Protein AF-A0A537SCT5-F1 (afdb_monomer_lite)

Secondary structure (DSSP, 8-state):
-TTB-----SSHHHHHTPPBPTTSSPPP-STT-PPPSSSSEEEEES---TT-B-TTT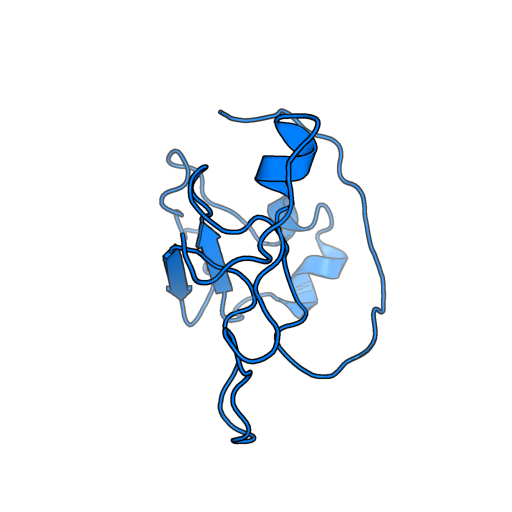T-B--HHHHHS-HHHHGGGTT--EEEEE--TTS------SSS---------------

Foldseek 3Di:
DVQFDPDDDPDVVCVLQTHGDPPSQDADPDPVDWGDQFQFDKDKDQFQDQPDFDPPPRDRDQLCNVVVHPVVSVVCHRGMDMDGHDDSPTNPDTHDRDDDDDPDDDDDDDDDDD

Sequence (114 aa):
MDEFEPVAYRSYAEFFERRFRQGVRPFPSEPASMGAFSEARYLAWERLDQTQEFPIKGHSLDAAHILGSASHARDFADGPVILARLSPMDYHHVHYPDNGRTLGHDRMGGRLWT

pLDDT: mean 86.59, std 9.97, range [58.97, 96.88]

Radius of gyration: 16.91 Å; chains: 1; bounding box: 33×33×43 Å

Structure (mmCIF, N/CA/C/O backbone):
data_AF-A0A537SCT5-F1
#
_entry.id   AF-A0A537SCT5-F1
#
loop_
_atom_site.group_PDB
_atom_site.id
_atom_site.type_symbol
_atom_site.label_atom_id
_atom_site.label_alt_id
_atom_site.label_comp_id
_atom_site.label_asym_id
_atom_site.label_entity_id
_atom_site.label_seq_id
_atom_site.pdbx_PDB_ins_code
_atom_site.Cartn_x
_atom_site.Cartn_y
_atom_site.Cartn_z
_atom_site.occupancy
_atom_site.B_iso_or_equiv
_atom_site.auth_seq_id
_atom_site.auth_comp_id
_atom_site.auth_asym_id
_atom_site.auth_atom_id
_atom_site.pdbx_PDB_model_num
ATOM 1 N N . MET A 1 1 ? 13.293 -12.740 -11.908 1.00 68.38 1 MET A N 1
ATOM 2 C CA . MET A 1 1 ? 13.394 -11.688 -12.951 1.00 68.38 1 MET A CA 1
ATOM 3 C C . MET A 1 1 ? 12.521 -12.009 -14.162 1.00 68.38 1 MET A C 1
ATOM 5 O O . MET A 1 1 ? 12.064 -11.076 -14.804 1.00 68.38 1 MET A O 1
ATOM 9 N N . ASP A 1 2 ? 12.220 -13.282 -14.445 1.00 87.25 2 ASP A N 1
ATOM 10 C CA . ASP A 1 2 ? 11.456 -13.682 -15.643 1.00 87.25 2 ASP A CA 1
ATOM 11 C C . ASP A 1 2 ? 9.949 -13.385 -15.588 1.00 87.25 2 ASP A C 1
ATOM 13 O O . ASP A 1 2 ? 9.230 -13.606 -16.555 1.00 87.25 2 ASP A O 1
ATOM 17 N N . GLU A 1 3 ? 9.461 -12.867 -14.466 1.00 94.06 3 GLU A N 1
ATOM 18 C CA . GLU A 1 3 ? 8.063 -12.480 -14.264 1.00 94.06 3 GLU A CA 1
ATOM 19 C C . GLU A 1 3 ? 7.731 -11.092 -14.835 1.00 94.06 3 GLU A C 1
ATOM 21 O O . GLU A 1 3 ? 6.559 -10.772 -15.031 1.00 94.06 3 GLU A O 1
ATOM 26 N N . PHE A 1 4 ? 8.743 -10.267 -15.117 1.00 95.31 4 PHE A N 1
ATOM 27 C CA . PHE A 1 4 ? 8.577 -8.898 -15.611 1.00 95.31 4 PHE A CA 1
ATOM 28 C C . PHE A 1 4 ? 8.667 -8.820 -17.138 1.00 95.31 4 PHE A C 1
ATOM 30 O O . PHE A 1 4 ? 9.240 -9.697 -17.798 1.00 95.31 4 PHE A O 1
ATOM 37 N N . GLU A 1 5 ? 8.074 -7.776 -17.712 1.00 95.50 5 GLU A N 1
ATOM 38 C CA . GLU A 1 5 ? 8.197 -7.476 -19.138 1.00 95.50 5 GLU A CA 1
ATOM 39 C C . GLU A 1 5 ? 9.687 -7.351 -19.527 1.00 95.50 5 GLU A C 1
ATOM 41 O O . GLU A 1 5 ? 10.455 -6.698 -18.816 1.00 95.50 5 GLU A O 1
ATOM 46 N N . PRO A 1 6 ? 10.137 -7.991 -20.625 1.00 94.00 6 PRO A N 1
ATOM 47 C CA . PRO A 1 6 ? 11.547 -8.012 -21.010 1.00 94.00 6 PRO A CA 1
ATOM 48 C C . PRO A 1 6 ? 11.940 -6.721 -21.747 1.00 94.00 6 PRO A C 1
ATOM 50 O O . PRO A 1 6 ? 12.257 -6.739 -22.936 1.00 94.00 6 PRO A O 1
ATOM 53 N N . VAL A 1 7 ? 11.889 -5.589 -21.045 1.00 93.94 7 VAL A N 1
ATOM 54 C CA . VAL A 1 7 ? 12.226 -4.260 -21.577 1.00 93.94 7 VAL A CA 1
ATOM 55 C C . VAL A 1 7 ? 13.581 -3.780 -21.055 1.00 93.94 7 VAL A C 1
ATOM 57 O O . VAL A 1 7 ? 14.014 -4.148 -19.963 1.00 93.94 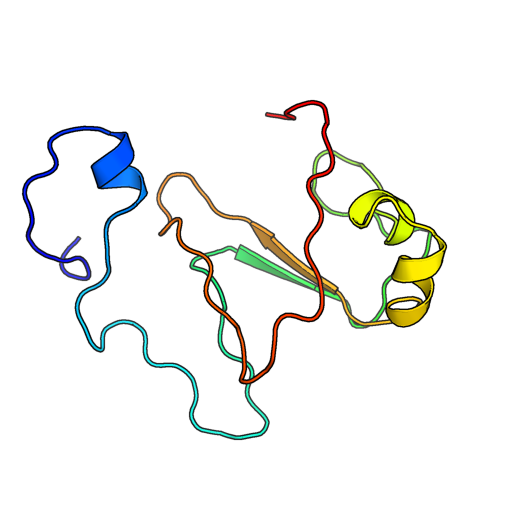7 VAL A O 1
ATOM 60 N N . ALA A 1 8 ? 14.265 -2.950 -21.844 1.00 95.00 8 ALA A N 1
ATOM 61 C CA . ALA A 1 8 ? 15.481 -2.271 -21.408 1.00 95.00 8 ALA A CA 1
ATOM 62 C C . ALA A 1 8 ? 15.121 -0.954 -20.710 1.00 95.00 8 ALA A C 1
ATOM 64 O O . ALA A 1 8 ? 14.544 -0.067 -21.337 1.00 95.00 8 ALA A O 1
ATOM 65 N N . TYR A 1 9 ? 15.501 -0.820 -19.440 1.00 95.75 9 TYR A N 1
ATOM 66 C CA . TYR A 1 9 ? 15.239 0.380 -18.647 1.00 95.75 9 TYR A CA 1
ATOM 67 C C . TYR A 1 9 ? 16.244 1.489 -18.964 1.00 95.75 9 TYR A C 1
ATOM 69 O O . TYR A 1 9 ? 17.454 1.260 -18.999 1.00 95.75 9 TYR A O 1
ATOM 77 N N . ARG A 1 10 ? 15.750 2.713 -19.146 1.00 96.88 10 ARG A N 1
ATOM 78 C CA . ARG A 1 10 ? 16.558 3.913 -19.424 1.00 96.88 10 ARG A CA 1
ATOM 79 C C . ARG A 1 10 ? 16.950 4.661 -18.156 1.00 96.88 10 ARG A C 1
ATOM 81 O O . ARG A 1 10 ? 17.807 5.539 -18.197 1.00 96.88 10 ARG A O 1
ATOM 88 N N . SER A 1 11 ? 16.306 4.350 -17.034 1.00 96.88 11 SER A N 1
ATOM 89 C CA . SER A 1 11 ? 16.576 4.966 -15.738 1.00 96.88 11 SER A CA 1
ATOM 90 C C . SER A 1 11 ? 16.222 4.029 -14.587 1.00 96.88 11 SER A C 1
ATOM 92 O O . SER A 1 11 ? 15.479 3.062 -14.755 1.00 96.88 11 SER A O 1
ATOM 94 N N . TYR A 1 12 ? 16.716 4.350 -13.389 1.00 93.94 12 TYR A N 1
ATOM 95 C CA . TYR A 1 12 ? 16.309 3.649 -12.172 1.00 93.94 12 TYR A CA 1
ATOM 96 C C . TYR A 1 12 ? 14.809 3.807 -11.888 1.00 93.94 12 TYR A C 1
ATOM 98 O O . TYR A 1 12 ? 14.183 2.854 -11.443 1.00 93.94 12 TYR A O 1
ATOM 106 N N . ALA A 1 13 ? 14.223 4.976 -12.176 1.00 94.31 13 ALA A N 1
ATOM 107 C CA . ALA A 1 13 ? 12.790 5.204 -11.991 1.00 94.31 13 ALA A CA 1
ATOM 108 C C . ALA A 1 13 ? 11.959 4.236 -12.846 1.00 94.31 13 ALA A C 1
ATOM 110 O O . ALA A 1 13 ? 11.062 3.589 -12.321 1.00 94.31 13 ALA A O 1
ATOM 111 N N . GLU A 1 14 ? 12.341 4.050 -14.113 1.00 94.62 14 GLU A N 1
ATOM 112 C CA . GLU A 1 14 ? 11.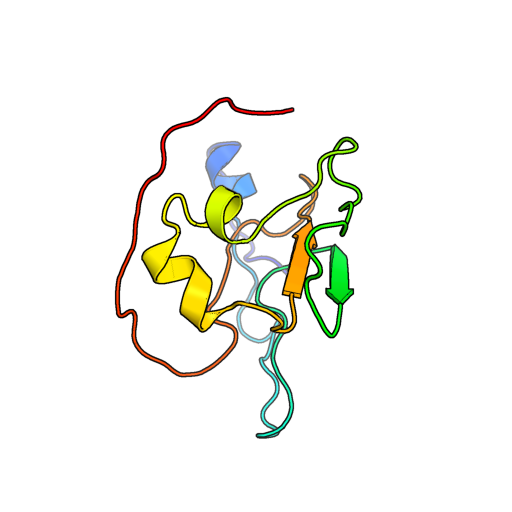686 3.103 -15.026 1.00 94.62 14 GLU A CA 1
ATOM 113 C C . GLU A 1 14 ? 11.815 1.647 -14.538 1.00 94.62 14 GLU A C 1
ATOM 115 O O . GLU A 1 14 ? 10.871 0.867 -14.617 1.00 94.62 14 GLU A O 1
ATOM 120 N N . PHE A 1 15 ? 12.972 1.277 -13.978 1.00 93.81 15 PHE A N 1
ATOM 121 C CA . PHE A 1 15 ? 13.160 -0.032 -13.340 1.00 93.81 15 PHE A CA 1
ATOM 122 C C . PHE A 1 15 ? 12.315 -0.196 -12.062 1.00 93.81 15 PHE A C 1
ATOM 124 O O . PHE A 1 15 ? 11.825 -1.290 -11.760 1.00 93.81 15 PHE A O 1
ATOM 131 N N . PHE A 1 16 ? 12.149 0.881 -11.295 1.00 94.31 16 PHE A N 1
ATOM 132 C CA . PHE A 1 16 ? 11.373 0.893 -10.059 1.00 94.31 16 PHE A CA 1
ATOM 133 C C . PHE A 1 16 ? 9.873 0.698 -10.333 1.00 94.31 16 PHE A C 1
ATOM 135 O O . PHE A 1 16 ? 9.212 -0.036 -9.600 1.00 94.31 16 PHE A O 1
ATOM 142 N N . GLU A 1 17 ? 9.368 1.255 -11.438 1.00 93.81 17 GLU A N 1
ATOM 143 C CA . GLU A 1 17 ? 7.986 1.105 -11.932 1.00 93.81 17 GLU A CA 1
ATOM 144 C C . GLU A 1 17 ? 7.809 -0.019 -12.981 1.00 93.81 17 GLU A C 1
ATOM 146 O O . GLU A 1 17 ? 6.848 -0.044 -13.755 1.00 93.81 17 GLU A O 1
ATOM 151 N N . ARG A 1 18 ? 8.747 -0.975 -13.036 1.00 95.38 18 ARG A N 1
ATOM 152 C CA . ARG A 1 18 ? 8.696 -2.110 -13.975 1.00 95.38 18 ARG A CA 1
ATOM 153 C C . ARG A 1 18 ? 7.371 -2.868 -13.896 1.00 95.38 18 ARG A C 1
ATOM 155 O O . ARG A 1 18 ? 6.840 -3.067 -12.810 1.00 95.38 18 ARG A O 1
ATOM 162 N N . ARG A 1 19 ? 6.886 -3.395 -15.023 1.00 95.81 19 ARG A N 1
ATOM 163 C CA . ARG A 1 19 ? 5.605 -4.119 -15.114 1.00 95.81 19 ARG A CA 1
ATOM 164 C C . ARG A 1 19 ? 5.778 -5.631 -15.123 1.00 95.81 19 ARG A C 1
ATOM 166 O O . ARG A 1 19 ? 6.717 -6.160 -15.718 1.00 95.81 19 ARG A O 1
ATOM 173 N N . PHE A 1 20 ? 4.853 -6.334 -14.472 1.00 96.25 20 PHE A N 1
ATOM 174 C CA . PHE A 1 20 ? 4.711 -7.781 -14.630 1.00 96.25 20 PHE A CA 1
ATOM 175 C C . PHE A 1 20 ? 4.242 -8.129 -16.043 1.00 96.25 20 PHE A C 1
ATOM 177 O O . PHE A 1 20 ? 3.484 -7.376 -16.652 1.00 96.25 20 PHE A O 1
ATOM 184 N N . ARG A 1 21 ? 4.629 -9.307 -16.538 1.00 96.19 21 ARG A N 1
ATOM 185 C CA . ARG A 1 21 ? 4.011 -9.878 -17.739 1.00 96.19 21 ARG A CA 1
ATOM 186 C C . ARG A 1 21 ? 2.535 -10.164 -17.472 1.00 96.19 21 ARG A C 1
ATOM 188 O O . ARG A 1 21 ? 2.136 -10.496 -16.352 1.00 96.19 21 ARG A O 1
ATOM 195 N N . GLN A 1 22 ? 1.727 -10.094 -18.524 1.00 93.81 22 GLN A N 1
ATOM 196 C CA . GLN A 1 22 ? 0.309 -10.428 -18.445 1.00 93.81 22 GLN A CA 1
ATOM 197 C C . GLN A 1 22 ? 0.104 -11.844 -17.878 1.00 93.81 22 GLN A C 1
ATOM 199 O O . GLN A 1 22 ? 0.793 -12.786 -18.263 1.00 93.81 22 GLN A O 1
ATOM 204 N N . GLY A 1 23 ? -0.854 -11.985 -16.959 1.00 93.69 23 GLY A N 1
ATOM 205 C CA . GLY A 1 23 ? -1.240 -13.273 -16.373 1.00 93.69 23 GLY A CA 1
ATOM 206 C C . GLY A 1 23 ? -0.359 -13.774 -15.222 1.00 93.69 23 GLY A C 1
ATOM 207 O O . GLY A 1 23 ? -0.718 -14.761 -14.595 1.00 93.69 23 GLY A O 1
ATOM 208 N N . VAL A 1 24 ? 0.746 -13.095 -14.891 1.00 95.06 24 VAL A N 1
ATOM 209 C CA . VAL A 1 24 ? 1.652 -13.503 -13.794 1.00 95.06 24 VAL A CA 1
ATOM 210 C C . VAL A 1 24 ? 1.063 -13.245 -12.400 1.00 95.06 24 VAL A C 1
ATOM 212 O O . VAL A 1 24 ? 1.425 -13.912 -11.430 1.00 95.06 24 VAL A O 1
ATOM 215 N N . ARG A 1 25 ? 0.147 -12.278 -12.294 1.00 93.62 25 ARG A N 1
ATOM 216 C CA . ARG A 1 25 ? -0.568 -11.923 -11.061 1.00 93.62 25 ARG A CA 1
ATOM 217 C C . ARG A 1 25 ? -2.080 -11.878 -11.316 1.00 93.62 25 ARG A C 1
ATOM 219 O O . ARG A 1 25 ? -2.628 -10.793 -11.503 1.00 93.62 25 ARG A O 1
ATOM 226 N N . PRO A 1 26 ? -2.758 -13.033 -11.416 1.00 92.00 26 PRO A N 1
ATOM 227 C CA . PRO A 1 26 ? -4.211 -13.063 -11.525 1.00 92.00 26 PRO A CA 1
ATOM 228 C C . PRO A 1 26 ? -4.854 -12.664 -10.191 1.00 92.00 26 PRO A C 1
ATOM 230 O O . PRO A 1 26 ? -4.396 -13.080 -9.127 1.00 92.00 26 PRO A O 1
ATOM 233 N N . PHE A 1 27 ? -5.930 -11.882 -10.250 1.00 90.88 27 PHE A N 1
ATOM 234 C CA . PHE A 1 27 ? -6.768 -11.619 -9.081 1.00 90.88 27 PHE A CA 1
ATOM 235 C C . PHE A 1 27 ? -7.666 -12.829 -8.782 1.00 90.88 27 PHE A C 1
ATOM 237 O O . PHE A 1 27 ? -8.010 -13.576 -9.707 1.00 90.88 27 PHE A O 1
ATOM 244 N N . PRO A 1 28 ? -8.044 -13.047 -7.508 1.00 92.62 28 PRO A N 1
ATOM 245 C CA . PRO A 1 28 ? -8.993 -14.094 -7.159 1.00 92.62 28 PRO A CA 1
ATOM 246 C C . PRO A 1 28 ? -10.335 -13.859 -7.863 1.00 92.62 28 PRO A C 1
ATOM 248 O O . PRO A 1 28 ? -10.768 -12.726 -8.049 1.00 92.62 28 PRO A O 1
ATOM 251 N N . SER A 1 29 ? -10.987 -14.953 -8.260 1.00 90.94 29 SER A N 1
ATOM 252 C CA . SER A 1 29 ? -12.321 -14.922 -8.881 1.00 90.94 29 SER A CA 1
ATOM 253 C C . SER A 1 29 ? -13.450 -15.223 -7.893 1.00 90.94 29 SER A C 1
ATOM 255 O O . SER A 1 29 ? -14.620 -15.024 -8.213 1.00 90.94 29 SER A O 1
ATOM 257 N N . GLU A 1 30 ? -13.112 -15.707 -6.695 1.00 93.75 30 GLU A N 1
ATOM 258 C CA . GLU A 1 30 ? -14.095 -16.026 -5.666 1.00 93.75 30 GLU A CA 1
ATOM 259 C C . GLU A 1 30 ? -14.641 -14.748 -5.012 1.00 93.75 30 GLU A C 1
ATOM 261 O O . GLU A 1 30 ? -13.847 -13.956 -4.505 1.00 93.75 30 GLU A O 1
ATOM 266 N N . PRO A 1 31 ? -15.973 -14.563 -4.926 1.00 88.12 31 PRO A N 1
ATOM 267 C CA . PRO A 1 31 ? -16.567 -13.332 -4.394 1.00 88.12 31 PRO A CA 1
ATOM 268 C C . PRO A 1 31 ? -16.192 -12.989 -2.945 1.00 88.12 31 PRO A C 1
ATOM 270 O O . PRO A 1 31 ? -16.278 -11.833 -2.554 1.00 88.12 31 PRO A O 1
ATOM 273 N N . ALA A 1 32 ? -15.810 -13.982 -2.137 1.00 90.25 32 ALA A N 1
ATOM 274 C CA . ALA A 1 32 ? -15.417 -13.792 -0.738 1.00 90.25 32 ALA A CA 1
ATOM 275 C C . ALA A 1 32 ? -13.893 -13.657 -0.543 1.00 90.25 32 ALA A C 1
ATOM 277 O O . ALA A 1 32 ? -13.420 -13.628 0.591 1.00 90.25 32 ALA A O 1
ATOM 278 N N . SER A 1 33 ? -13.121 -13.601 -1.632 1.00 91.56 33 SER A N 1
ATOM 279 C CA . SER A 1 33 ? -11.664 -13.490 -1.602 1.00 91.56 33 SER A CA 1
ATOM 280 C C . SER A 1 33 ? -11.219 -12.106 -2.063 1.00 91.56 33 SER A C 1
ATOM 282 O O . SER A 1 33 ? -11.467 -11.712 -3.197 1.00 91.56 33 SER A O 1
ATOM 284 N N . MET A 1 34 ? -10.492 -11.390 -1.207 1.00 89.69 34 MET A N 1
ATOM 285 C CA . MET A 1 34 ? -9.881 -10.112 -1.568 1.00 89.69 34 MET A CA 1
ATOM 286 C C . MET A 1 34 ? -8.473 -10.332 -2.127 1.00 89.69 34 MET A C 1
ATOM 288 O O . MET A 1 34 ? -7.643 -10.999 -1.506 1.00 89.69 34 MET A O 1
ATOM 292 N N . GLY A 1 35 ? -8.192 -9.762 -3.300 1.00 92.06 35 GLY A N 1
ATOM 293 C CA . GLY A 1 35 ? -6.865 -9.827 -3.908 1.00 92.06 35 GLY A CA 1
ATOM 294 C C . GLY A 1 35 ? -5.837 -8.977 -3.161 1.00 92.06 35 GLY A C 1
ATOM 295 O O . GLY A 1 35 ? -6.151 -7.908 -2.635 1.00 92.06 35 GLY A O 1
ATOM 296 N N . ALA A 1 36 ? -4.581 -9.426 -3.151 1.00 93.94 36 ALA A N 1
ATOM 297 C CA . ALA A 1 36 ? -3.472 -8.590 -2.706 1.00 93.94 36 ALA A CA 1
ATOM 298 C C . ALA A 1 36 ? -3.312 -7.396 -3.663 1.00 93.94 36 ALA A C 1
ATOM 300 O O . ALA A 1 36 ? -3.116 -7.566 -4.865 1.00 93.94 36 ALA A O 1
ATOM 301 N N . PHE A 1 37 ? -3.396 -6.179 -3.128 1.00 95.00 37 PHE A N 1
ATOM 302 C CA . PHE A 1 37 ? -3.331 -4.945 -3.917 1.00 95.00 37 PHE A CA 1
ATOM 303 C C . PHE A 1 37 ? -1.903 -4.485 -4.256 1.00 95.00 37 PHE A C 1
ATOM 305 O O . PHE A 1 37 ? -1.726 -3.533 -5.014 1.00 95.00 37 PHE A O 1
ATOM 312 N N . SER A 1 38 ? -0.875 -5.126 -3.701 1.00 96.19 38 SER A N 1
ATOM 313 C CA . SER A 1 38 ? 0.533 -4.822 -3.964 1.00 96.19 38 SER A CA 1
ATOM 314 C C . SER A 1 38 ? 1.433 -6.019 -3.647 1.00 96.19 38 SER A C 1
ATOM 316 O O . SER A 1 38 ? 1.090 -6.898 -2.857 1.00 96.19 38 SER A O 1
ATOM 318 N N . GLU A 1 39 ? 2.627 -6.055 -4.238 1.00 95.69 39 GLU A N 1
ATOM 319 C CA . GLU A 1 39 ? 3.660 -6.986 -3.776 1.00 95.69 39 GLU A CA 1
ATOM 320 C C . GLU A 1 39 ? 4.246 -6.419 -2.485 1.00 95.69 39 GLU A C 1
ATOM 322 O O . GLU A 1 39 ? 4.998 -5.449 -2.511 1.00 95.69 39 GLU A O 1
ATOM 327 N N . ALA A 1 40 ? 3.855 -6.977 -1.344 1.00 95.81 40 ALA A N 1
ATOM 328 C CA . ALA A 1 40 ? 4.220 -6.428 -0.047 1.00 95.81 40 ALA A CA 1
ATOM 329 C C . ALA A 1 40 ? 4.329 -7.514 1.024 1.00 95.81 40 ALA A C 1
ATOM 331 O O . ALA A 1 40 ? 4.028 -8.693 0.821 1.00 95.81 40 ALA A O 1
ATOM 332 N N . ARG A 1 41 ? 4.764 -7.107 2.216 1.00 94.38 41 ARG A N 1
ATOM 333 C CA . ARG A 1 41 ? 4.487 -7.848 3.449 1.00 94.38 41 ARG A CA 1
ATOM 334 C C . ARG A 1 41 ? 3.256 -7.243 4.108 1.00 94.38 41 ARG A C 1
ATOM 336 O O . ARG A 1 41 ? 3.234 -6.042 4.370 1.00 94.38 41 ARG A O 1
ATOM 343 N N . TYR A 1 42 ? 2.260 -8.087 4.347 1.00 93.19 42 TYR A N 1
ATOM 344 C CA . TYR A 1 42 ? 0.977 -7.696 4.908 1.00 93.19 42 TYR A CA 1
ATOM 345 C C . TYR A 1 42 ? 0.931 -7.962 6.406 1.00 93.19 42 TYR A C 1
ATOM 347 O O . TYR A 1 42 ? 1.337 -9.025 6.874 1.00 93.19 42 TYR A O 1
ATOM 355 N N . LEU A 1 43 ? 0.406 -6.989 7.135 1.00 90.00 43 LEU A N 1
ATOM 356 C CA . LEU A 1 43 ? -0.017 -7.122 8.519 1.00 90.00 43 LEU A CA 1
ATOM 357 C C . LEU A 1 43 ? -1.488 -6.725 8.577 1.00 90.00 43 LEU A C 1
ATOM 359 O O . LEU A 1 43 ? -1.883 -5.762 7.920 1.00 90.00 43 LEU A O 1
ATOM 363 N N . ALA A 1 44 ? -2.290 -7.477 9.319 1.00 89.94 44 ALA A N 1
ATOM 364 C CA . ALA A 1 44 ? -3.726 -7.264 9.386 1.00 89.94 44 ALA A CA 1
ATOM 365 C C . ALA A 1 44 ? -4.219 -7.381 10.824 1.00 89.94 44 ALA A C 1
ATOM 367 O O . ALA A 1 44 ? -3.738 -8.220 11.586 1.00 89.94 44 ALA A O 1
ATOM 368 N N . TRP A 1 45 ? -5.195 -6.546 11.157 1.00 87.75 45 TRP A N 1
ATOM 369 C CA . TRP A 1 45 ? -5.883 -6.541 12.439 1.00 87.75 45 TRP A CA 1
ATOM 370 C C . TRP A 1 45 ? -7.381 -6.448 12.179 1.00 87.75 45 TRP A C 1
ATOM 372 O O . TRP A 1 45 ? -7.819 -5.698 11.306 1.00 87.75 45 TRP A O 1
ATOM 382 N N . GLU A 1 46 ? -8.168 -7.201 12.944 1.00 89.19 46 GLU A N 1
ATOM 383 C CA . GLU A 1 46 ? -9.632 -7.209 12.813 1.00 89.19 46 GLU A CA 1
ATOM 384 C C . GLU A 1 46 ? -10.266 -5.893 13.261 1.00 89.19 46 GLU A C 1
ATOM 386 O O . GLU A 1 46 ? -11.351 -5.541 12.804 1.00 89.19 46 GLU A O 1
ATOM 391 N N . ARG A 1 47 ? -9.579 -5.163 14.143 1.00 85.69 47 ARG A N 1
ATOM 392 C CA . ARG A 1 47 ? -10.031 -3.888 14.678 1.00 85.69 47 ARG A CA 1
ATOM 393 C C . ARG A 1 47 ? -8.849 -2.976 14.969 1.00 85.69 47 ARG A C 1
ATOM 395 O O . ARG A 1 47 ? -7.877 -3.407 15.585 1.00 85.69 47 ARG A O 1
ATOM 402 N N . LEU A 1 48 ? -8.975 -1.713 14.579 1.00 76.31 48 LEU A N 1
ATOM 403 C CA . LEU A 1 48 ? -8.093 -0.638 15.012 1.00 76.31 48 LEU A CA 1
ATOM 404 C C . LEU A 1 48 ? -8.555 -0.094 16.373 1.00 76.31 48 LEU A C 1
ATOM 406 O O . LEU A 1 48 ? -9.600 0.549 16.447 1.00 76.31 48 LEU A O 1
ATOM 410 N N . ASP A 1 49 ? -7.786 -0.328 17.438 1.00 70.62 49 ASP A N 1
ATOM 411 C CA . ASP A 1 49 ? -7.979 0.370 18.715 1.00 70.62 49 ASP A CA 1
ATOM 412 C C . ASP A 1 49 ? -7.066 1.609 18.825 1.00 70.62 49 ASP A C 1
ATOM 414 O O . ASP A 1 49 ? -6.068 1.738 18.115 1.00 70.62 49 ASP A O 1
ATOM 418 N N . GLN A 1 50 ? -7.402 2.551 19.714 1.00 65.62 50 GLN A N 1
ATOM 419 C CA . GLN A 1 50 ? -6.652 3.810 19.887 1.00 65.62 50 GLN A CA 1
ATOM 420 C C . GLN A 1 50 ? -5.232 3.611 20.450 1.00 65.62 50 GLN A C 1
ATOM 422 O O . GLN A 1 50 ? -4.407 4.525 20.418 1.00 65.62 50 GLN A O 1
ATOM 427 N N . THR A 1 51 ? -4.948 2.427 20.983 1.00 67.81 51 THR A N 1
ATOM 428 C CA . THR A 1 51 ? -3.653 2.038 21.542 1.00 67.81 51 THR A CA 1
ATOM 429 C C . THR A 1 51 ? -2.825 1.198 20.570 1.00 67.81 51 THR A C 1
ATOM 431 O O . THR A 1 51 ? -1.724 0.781 20.923 1.00 67.81 51 THR A O 1
ATOM 434 N N . GLN A 1 52 ? -3.320 0.966 19.349 1.00 69.31 52 GLN A N 1
ATOM 435 C CA . GLN A 1 52 ? -2.692 0.069 18.395 1.00 69.31 52 GLN A CA 1
ATOM 436 C C . GLN A 1 52 ? -1.371 0.657 17.903 1.00 69.31 52 GLN A C 1
ATOM 438 O O . GLN A 1 52 ? -1.311 1.546 17.052 1.00 69.31 52 GLN A O 1
ATOM 443 N N . GLU A 1 53 ? -0.280 0.098 18.407 1.00 67.88 53 GLU A N 1
ATOM 444 C CA . GLU A 1 53 ? 1.047 0.364 17.881 1.00 67.88 53 GLU A CA 1
ATOM 445 C C . GLU A 1 53 ? 1.259 -0.460 16.614 1.00 67.88 53 GLU A C 1
ATOM 447 O O . GLU A 1 53 ? 1.102 -1.686 16.601 1.00 67.88 53 GLU A O 1
ATOM 452 N N . PHE A 1 54 ? 1.625 0.216 15.530 1.00 70.31 54 PHE A N 1
ATOM 453 C CA . PHE A 1 54 ? 2.068 -0.459 14.322 1.00 70.31 54 PHE A CA 1
ATOM 454 C C . PHE A 1 54 ? 3.580 -0.651 14.394 1.00 70.31 54 PHE A C 1
ATOM 456 O O . PHE A 1 54 ? 4.292 0.219 14.907 1.00 70.31 54 PHE A O 1
ATOM 463 N N . PRO A 1 55 ? 4.130 -1.722 13.797 1.00 68.12 55 PRO A N 1
ATOM 464 C CA . PRO A 1 55 ? 5.574 -1.912 13.668 1.00 68.12 55 PRO A CA 1
ATOM 465 C C . PRO A 1 55 ? 6.179 -0.972 12.605 1.00 68.12 55 PRO A C 1
ATOM 467 O O . PRO A 1 55 ? 7.020 -1.358 11.794 1.00 68.12 55 PRO A O 1
ATOM 470 N N . ILE A 1 56 ? 5.739 0.285 12.598 1.00 66.12 56 ILE A N 1
ATOM 471 C CA . ILE A 1 56 ? 6.290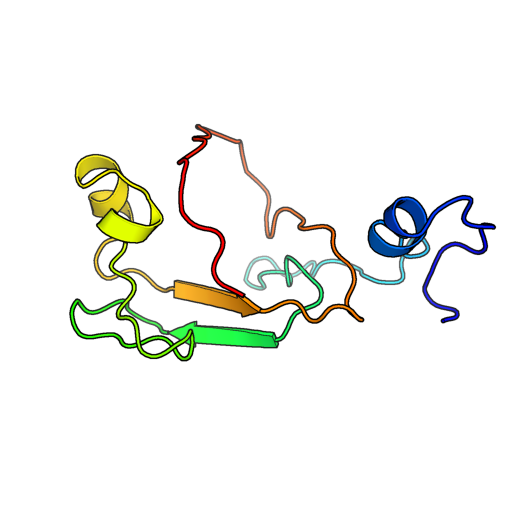 1.395 11.842 1.00 66.12 56 ILE A CA 1
ATOM 472 C C . ILE A 1 56 ? 6.855 2.358 12.878 1.00 66.12 56 ILE A C 1
ATOM 474 O O . ILE A 1 56 ? 6.163 3.229 13.396 1.00 66.12 56 ILE A O 1
ATOM 478 N N . LYS A 1 57 ? 8.138 2.172 13.196 1.00 64.56 57 LYS A N 1
ATOM 479 C CA . LYS A 1 57 ? 8.935 3.130 13.982 1.00 64.56 57 LYS A CA 1
ATOM 480 C C . LYS A 1 57 ? 8.338 3.497 15.352 1.00 64.56 57 LYS A C 1
ATOM 482 O O . LYS A 1 57 ? 8.602 4.584 15.846 1.00 64.56 57 LYS A O 1
ATOM 487 N N . GLY A 1 58 ? 7.568 2.595 15.967 1.00 59.16 58 GLY A N 1
ATOM 488 C CA . GLY A 1 58 ? 7.032 2.782 17.320 1.00 59.16 58 GLY A CA 1
ATOM 489 C C . GLY A 1 58 ? 5.963 3.871 17.434 1.00 59.16 58 GLY A C 1
ATOM 490 O O . GLY A 1 58 ? 5.815 4.460 18.500 1.00 59.16 58 GLY A O 1
ATOM 491 N N . HIS A 1 59 ? 5.246 4.173 16.349 1.00 62.31 59 HIS A N 1
ATOM 492 C CA . HIS A 1 59 ? 4.134 5.119 16.374 1.00 62.31 59 HIS A CA 1
ATOM 493 C C . HIS A 1 59 ? 2.789 4.382 16.337 1.00 6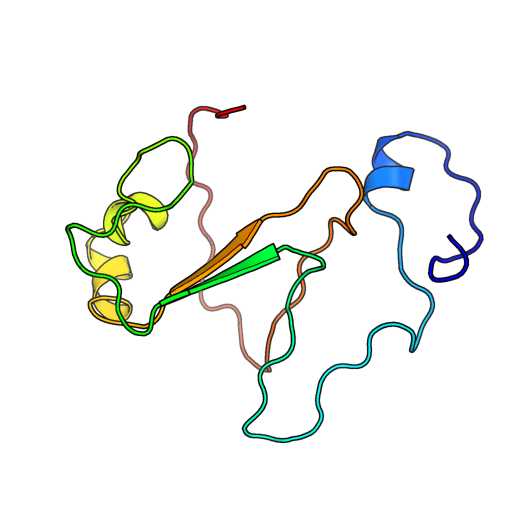2.31 59 HIS A C 1
ATOM 495 O O . HIS A 1 59 ? 2.571 3.502 15.499 1.00 62.31 59 HIS A O 1
ATOM 501 N N . SER A 1 60 ? 1.873 4.778 17.226 1.00 63.19 60 SER A N 1
ATOM 502 C CA . SER A 1 60 ? 0.451 4.465 17.075 1.00 63.19 60 SER A CA 1
ATOM 503 C C . SER A 1 60 ? -0.088 5.245 15.877 1.00 63.19 60 SER A C 1
ATOM 505 O O . SER A 1 60 ? 0.137 6.454 15.764 1.00 63.19 60 SER A O 1
ATOM 507 N N . LEU A 1 61 ? -0.736 4.544 14.947 1.00 65.69 61 LEU A N 1
ATOM 508 C CA . LEU A 1 61 ? -1.391 5.175 13.808 1.00 65.69 61 LEU A CA 1
ATOM 509 C C . LEU A 1 61 ? -2.892 5.198 14.083 1.00 65.69 61 LEU A C 1
ATOM 511 O O . LEU A 1 61 ? -3.600 4.225 13.847 1.00 65.69 61 LEU A O 1
ATOM 515 N N . ASP A 1 62 ? -3.374 6.331 14.574 1.00 73.00 62 ASP A N 1
ATOM 516 C CA . ASP A 1 62 ? -4.803 6.625 14.629 1.00 73.00 62 ASP A CA 1
ATOM 517 C C . ASP A 1 62 ? -5.334 6.877 13.203 1.00 73.00 62 ASP A C 1
ATOM 519 O O . ASP A 1 62 ? -4.689 7.562 12.403 1.00 73.00 62 ASP A O 1
ATOM 523 N N . ALA A 1 63 ? -6.521 6.362 12.874 1.00 78.31 63 ALA A N 1
ATOM 524 C CA . ALA A 1 63 ? -7.187 6.594 11.593 1.00 78.31 63 ALA A CA 1
ATOM 525 C C . ALA A 1 63 ? -7.359 8.090 11.290 1.00 78.31 63 ALA A C 1
ATOM 527 O O . ALA A 1 63 ? -7.175 8.504 10.146 1.00 78.31 63 ALA A O 1
ATOM 528 N N . ALA A 1 64 ? -7.641 8.925 12.298 1.00 82.00 64 ALA A N 1
ATOM 529 C CA . ALA A 1 64 ? -7.730 10.373 12.101 1.00 82.00 64 ALA A CA 1
ATOM 530 C C . ALA A 1 64 ? -6.381 10.991 11.713 1.00 82.00 64 ALA A C 1
ATOM 532 O O . ALA A 1 64 ? -6.343 11.924 10.911 1.00 82.00 64 ALA A O 1
ATOM 533 N N . HIS A 1 65 ? -5.278 10.450 12.236 1.00 79.38 65 HIS A N 1
ATOM 534 C CA . HIS A 1 65 ? -3.933 10.865 11.858 1.00 79.38 65 HIS A CA 1
ATOM 535 C C . HIS A 1 65 ? -3.579 10.404 10.439 1.00 79.38 65 HIS A C 1
ATOM 537 O O . HIS A 1 65 ? -3.077 11.203 9.652 1.00 79.38 65 HIS A O 1
ATOM 543 N N . ILE A 1 66 ? -3.887 9.146 10.091 1.00 79.81 66 ILE A N 1
ATOM 544 C CA . ILE A 1 66 ? -3.648 8.591 8.748 1.00 79.81 66 ILE A CA 1
ATOM 545 C C . ILE A 1 66 ? -4.447 9.352 7.689 1.00 79.81 66 ILE A C 1
ATOM 547 O O . ILE A 1 66 ? -3.923 9.594 6.609 1.00 79.81 66 ILE A O 1
ATOM 551 N N . LEU A 1 67 ? -5.705 9.696 7.974 1.00 83.50 67 LEU A N 1
ATOM 552 C CA . LEU A 1 67 ? -6.627 10.315 7.018 1.00 83.50 67 LEU A CA 1
ATOM 553 C C . LEU A 1 67 ? -6.634 11.849 7.079 1.00 83.50 67 LEU A C 1
ATOM 555 O O . LEU A 1 67 ? -7.328 12.477 6.283 1.00 83.50 67 LEU A O 1
ATOM 559 N N . GLY A 1 68 ? -5.930 12.455 8.044 1.00 84.19 68 GLY A N 1
ATOM 560 C CA . GLY A 1 68 ? -5.852 13.910 8.243 1.00 84.19 68 GLY A CA 1
ATOM 561 C C . GLY A 1 68 ? -7.185 14.589 8.569 1.00 84.19 68 GLY A C 1
ATOM 562 O O . GLY A 1 68 ? -7.273 15.816 8.571 1.00 84.19 68 GLY A O 1
ATOM 563 N N . SER A 1 69 ? -8.233 13.807 8.829 1.00 86.00 69 SER A N 1
ATOM 564 C CA . SER A 1 69 ? -9.600 14.281 9.005 1.00 86.00 69 SER A CA 1
ATOM 565 C C . SER A 1 69 ? -10.348 13.386 9.984 1.00 86.00 69 SER A C 1
ATOM 567 O O . SER A 1 69 ? -10.676 12.235 9.692 1.00 86.00 69 SER A O 1
ATOM 569 N N . ALA A 1 70 ? -10.678 13.946 11.149 1.00 85.50 70 ALA A N 1
ATOM 570 C CA . ALA A 1 70 ? -11.463 13.248 12.161 1.00 85.50 70 ALA A CA 1
ATOM 571 C C . ALA A 1 70 ? -12.898 12.949 11.697 1.00 85.50 70 ALA A C 1
ATOM 573 O O . ALA A 1 70 ? -13.513 12.028 12.219 1.00 85.50 70 ALA A O 1
ATOM 574 N N . SER A 1 71 ? -13.454 1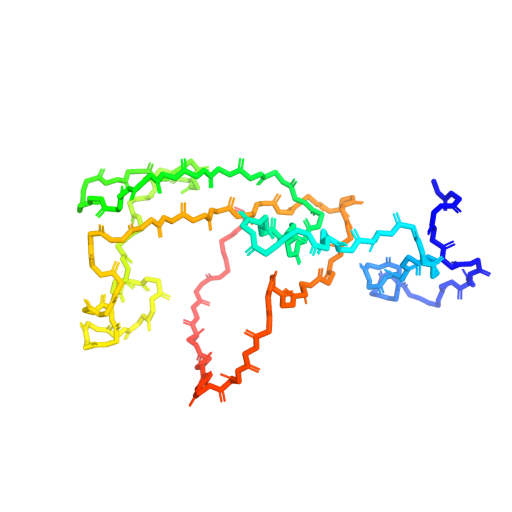3.711 10.744 1.00 88.62 71 SER A N 1
ATOM 575 C CA . SER A 1 71 ? -14.781 13.416 10.191 1.00 88.62 71 SER A CA 1
ATOM 576 C C . SER A 1 71 ? -14.740 12.218 9.247 1.00 88.62 71 SER A C 1
ATOM 578 O O . SER A 1 71 ? -15.588 11.345 9.385 1.00 88.62 71 SER A O 1
ATOM 580 N N . HIS A 1 72 ? -13.745 12.138 8.355 1.00 85.25 72 HIS A N 1
ATOM 581 C CA . HIS A 1 72 ? -13.576 10.989 7.456 1.00 85.25 72 HIS A CA 1
ATOM 582 C C . HIS A 1 72 ? -13.205 9.715 8.214 1.00 85.25 72 HIS A C 1
ATOM 584 O O . HIS A 1 72 ? -13.649 8.634 7.852 1.00 85.25 72 HIS A O 1
ATOM 590 N N . ALA A 1 73 ? -12.429 9.832 9.293 1.00 85.81 73 ALA A N 1
ATOM 591 C CA . ALA A 1 73 ? -12.023 8.682 10.091 1.00 85.81 73 ALA A CA 1
ATOM 592 C C . ALA A 1 73 ? -13.182 7.975 10.811 1.00 85.81 73 ALA A C 1
ATOM 594 O O . ALA A 1 73 ? -13.039 6.805 11.154 1.00 85.81 73 ALA A O 1
ATOM 595 N N . ARG A 1 74 ? -14.331 8.640 11.016 1.00 87.56 74 ARG A N 1
ATOM 596 C CA . ARG A 1 74 ? -15.492 8.028 11.693 1.00 87.56 74 ARG A CA 1
ATOM 597 C C . ARG A 1 74 ? -16.013 6.798 10.966 1.00 87.56 74 ARG A C 1
ATOM 599 O O . ARG A 1 74 ? -16.391 5.844 11.631 1.00 87.56 74 ARG A O 1
ATOM 606 N N . ASP A 1 75 ? -15.987 6.810 9.637 1.00 86.94 75 ASP A N 1
ATOM 607 C CA . ASP A 1 75 ? -16.483 5.697 8.821 1.00 86.94 75 ASP A CA 1
ATOM 608 C C . ASP A 1 75 ? -15.588 4.447 8.931 1.00 86.94 75 ASP A C 1
ATOM 610 O O . ASP A 1 75 ? -16.010 3.350 8.577 1.00 86.94 75 ASP A O 1
ATOM 614 N N . PHE A 1 76 ? -14.364 4.605 9.448 1.00 85.31 76 PHE A N 1
ATOM 615 C CA . PHE A 1 76 ? -13.366 3.543 9.609 1.00 85.31 76 PHE A CA 1
ATOM 616 C C . PHE A 1 76 ? -13.083 3.199 11.080 1.00 85.31 76 PHE A C 1
ATOM 618 O O . PHE A 1 76 ? -12.243 2.341 11.359 1.00 85.31 76 PHE A O 1
ATOM 625 N N . ALA A 1 77 ? -13.750 3.871 12.024 1.00 82.44 77 ALA A N 1
ATOM 626 C CA . ALA A 1 77 ? -13.570 3.630 13.450 1.00 82.44 77 ALA A CA 1
ATOM 627 C C . ALA A 1 77 ? -13.966 2.191 13.811 1.00 82.44 77 ALA A C 1
ATOM 629 O O . ALA A 1 77 ? -14.962 1.674 13.309 1.00 82.44 77 ALA A O 1
ATOM 630 N N . ASP A 1 78 ? -13.164 1.545 14.662 1.00 82.62 78 ASP A N 1
ATOM 631 C CA . ASP A 1 78 ? -13.325 0.140 15.065 1.00 82.62 78 ASP A CA 1
ATOM 632 C C . ASP A 1 78 ? -13.353 -0.874 13.896 1.00 82.62 78 ASP A C 1
ATOM 634 O O . ASP A 1 78 ? -13.716 -2.037 14.086 1.00 82.62 78 ASP A O 1
ATOM 638 N N . GLY A 1 79 ? -12.952 -0.458 12.691 1.00 88.25 79 GLY A N 1
ATOM 639 C CA . GLY A 1 79 ? -12.880 -1.310 11.509 1.00 88.25 79 GLY A CA 1
ATOM 640 C C . GLY A 1 79 ? -11.565 -2.091 11.398 1.00 88.25 79 GLY A C 1
ATOM 641 O O . GLY A 1 79 ? -10.596 -1.800 12.111 1.00 88.25 79 GLY A O 1
ATOM 642 N N . PRO A 1 80 ? -11.503 -3.070 10.478 1.00 89.56 80 PRO A N 1
ATOM 643 C CA . PRO A 1 80 ? -10.279 -3.799 10.191 1.00 89.56 80 PRO A CA 1
ATOM 644 C C . PRO A 1 80 ? -9.256 -2.908 9.485 1.00 89.56 80 PRO A C 1
ATOM 646 O O . PRO A 1 80 ? -9.602 -2.008 8.716 1.00 89.56 80 PRO A O 1
ATOM 649 N N . VAL A 1 81 ? -7.977 -3.204 9.696 1.00 87.81 81 VAL A N 1
ATOM 650 C CA . VAL A 1 81 ? -6.864 -2.485 9.069 1.00 87.81 81 VAL A CA 1
ATOM 651 C C . VAL A 1 81 ? -5.881 -3.465 8.450 1.00 87.81 81 VAL A C 1
ATOM 653 O O . VAL A 1 81 ? -5.516 -4.477 9.049 1.00 87.81 81 VAL A O 1
ATOM 656 N N . ILE A 1 82 ? -5.435 -3.141 7.237 1.00 90.88 82 ILE A N 1
ATOM 657 C CA . ILE A 1 82 ? -4.389 -3.867 6.524 1.00 90.88 82 ILE A CA 1
ATOM 658 C C . ILE A 1 82 ? -3.254 -2.898 6.227 1.00 90.88 82 ILE A C 1
ATOM 660 O O . ILE A 1 82 ? -3.430 -1.898 5.533 1.00 90.88 82 ILE A O 1
ATOM 664 N N . LEU A 1 83 ? -2.069 -3.231 6.727 1.00 89.19 83 LEU A N 1
ATOM 665 C CA . LEU A 1 83 ? -0.836 -2.522 6.446 1.00 89.19 83 LEU A CA 1
ATOM 666 C C . LEU A 1 83 ? 0.006 -3.327 5.453 1.00 89.19 83 LEU A C 1
ATOM 668 O O . LEU A 1 83 ? 0.447 -4.435 5.756 1.00 89.19 83 LEU A O 1
ATOM 672 N N . ALA A 1 84 ? 0.272 -2.741 4.287 1.00 93.12 84 ALA A N 1
ATOM 673 C CA . ALA A 1 84 ? 1.138 -3.313 3.261 1.00 93.12 84 ALA A CA 1
ATOM 674 C C . ALA A 1 84 ? 2.488 -2.582 3.236 1.00 93.12 84 ALA A C 1
ATOM 676 O O . ALA A 1 84 ? 2.559 -1.405 2.880 1.00 93.12 84 ALA A O 1
ATOM 677 N N . ARG A 1 85 ? 3.573 -3.274 3.601 1.00 91.75 85 ARG A N 1
ATOM 678 C CA . ARG A 1 85 ? 4.937 -2.725 3.563 1.00 91.75 85 ARG A CA 1
ATOM 679 C C . ARG A 1 85 ? 5.694 -3.238 2.341 1.00 91.75 85 ARG A C 1
ATOM 681 O O . ARG A 1 85 ? 6.003 -4.429 2.281 1.00 91.75 85 ARG A O 1
ATOM 688 N N . LEU A 1 86 ? 6.037 -2.330 1.430 1.00 93.94 86 LEU A N 1
ATOM 689 C CA . LEU A 1 86 ? 6.832 -2.614 0.235 1.00 93.94 86 LEU A CA 1
ATOM 690 C C . LEU A 1 86 ? 8.330 -2.428 0.526 1.00 93.94 86 LEU A C 1
ATOM 692 O O . LEU A 1 86 ? 8.749 -1.456 1.156 1.00 93.94 86 LEU A O 1
ATOM 696 N N . SER A 1 87 ? 9.133 -3.385 0.081 1.00 92.56 87 SER A N 1
ATOM 697 C CA . SER A 1 87 ? 10.594 -3.352 0.037 1.00 92.56 87 SER A CA 1
ATOM 698 C C . SER A 1 87 ? 11.067 -2.745 -1.288 1.00 92.56 87 SER A C 1
ATOM 700 O O . SER A 1 87 ? 10.393 -2.943 -2.293 1.00 92.56 87 SER A O 1
ATOM 702 N N . PRO A 1 88 ? 12.264 -2.129 -1.371 1.00 91.00 88 PRO A N 1
ATOM 703 C CA . PRO A 1 88 ? 12.828 -1.645 -2.639 1.00 91.00 88 PRO A CA 1
ATOM 704 C C . PRO A 1 88 ? 12.906 -2.692 -3.762 1.00 91.00 88 PRO A C 1
ATOM 706 O O . PRO A 1 88 ? 12.947 -2.338 -4.937 1.00 91.00 88 PRO A O 1
ATOM 709 N N . MET A 1 89 ? 12.922 -3.981 -3.411 1.00 90.44 89 MET A N 1
ATOM 710 C CA . MET A 1 89 ? 12.928 -5.083 -4.376 1.00 90.44 89 MET A CA 1
ATOM 711 C C . MET A 1 89 ? 11.538 -5.446 -4.906 1.00 90.44 89 MET A C 1
ATOM 713 O O . MET A 1 89 ? 11.445 -6.127 -5.928 1.00 90.44 89 MET A O 1
ATOM 717 N N . ASP A 1 90 ? 10.471 -5.014 -4.239 1.00 94.81 90 ASP A N 1
ATOM 718 C CA . ASP A 1 90 ? 9.106 -5.358 -4.614 1.00 94.81 90 ASP A CA 1
ATOM 719 C C . ASP A 1 90 ? 8.674 -4.615 -5.894 1.00 94.81 90 ASP A C 1
ATOM 721 O O . ASP A 1 90 ? 9.410 -3.815 -6.488 1.00 94.81 90 ASP A O 1
ATOM 725 N N . TYR A 1 91 ? 7.481 -4.941 -6.375 1.00 95.31 91 TYR A N 1
ATOM 726 C CA . TYR A 1 91 ? 6.819 -4.230 -7.462 1.00 95.31 91 TYR A CA 1
ATOM 727 C C . TYR A 1 91 ? 6.071 -3.023 -6.888 1.00 95.31 91 TYR A C 1
ATOM 729 O O . TYR A 1 91 ? 5.243 -3.173 -5.993 1.00 95.31 91 TYR A O 1
ATOM 737 N N . HIS A 1 92 ? 6.364 -1.827 -7.401 1.00 96.00 92 HIS A N 1
ATOM 738 C CA . HIS A 1 92 ? 5.951 -0.567 -6.776 1.00 96.00 92 HIS A CA 1
ATOM 739 C C . HIS A 1 92 ? 4.702 0.064 -7.398 1.00 96.00 92 HIS A C 1
ATOM 741 O O . HIS A 1 92 ? 4.512 1.274 -7.289 1.00 96.00 92 HIS A O 1
ATOM 747 N N . HIS A 1 93 ? 3.827 -0.729 -8.028 1.00 94.94 93 HIS A N 1
ATOM 748 C CA . HIS A 1 93 ? 2.469 -0.256 -8.301 1.00 94.94 93 HIS A CA 1
ATOM 749 C C . HIS A 1 93 ? 1.491 -0.853 -7.298 1.00 94.94 93 HIS A C 1
ATOM 751 O O . HIS A 1 93 ? 1.580 -2.024 -6.924 1.00 94.94 93 HIS A O 1
ATOM 757 N N . VAL A 1 94 ? 0.518 -0.030 -6.927 1.00 94.94 94 VAL A N 1
ATOM 758 C CA . VAL A 1 94 ? -0.623 -0.410 -6.103 1.00 94.94 94 VAL A CA 1
ATOM 759 C C . VAL A 1 94 ? -1.848 -0.499 -7.006 1.00 94.94 94 VAL A C 1
ATOM 761 O O . VAL A 1 94 ? -2.087 0.392 -7.821 1.00 94.94 94 VAL A O 1
ATOM 764 N N . HIS A 1 95 ? -2.606 -1.579 -6.871 1.00 94.62 95 HIS A N 1
ATOM 765 C CA . HIS A 1 95 ? -3.822 -1.855 -7.634 1.00 94.62 95 HIS A CA 1
ATOM 766 C C . HIS A 1 95 ? -5.059 -1.716 -6.744 1.00 94.62 95 HIS A C 1
ATOM 768 O O . HIS A 1 95 ? -4.958 -1.724 -5.521 1.00 94.62 95 HIS A O 1
ATOM 774 N N . TYR A 1 96 ? -6.243 -1.607 -7.341 1.00 92.38 96 TYR A N 1
ATOM 775 C CA . TYR A 1 96 ? -7.481 -1.703 -6.568 1.00 92.38 96 TYR A CA 1
ATOM 776 C C . TYR A 1 96 ? -7.698 -3.160 -6.116 1.00 92.38 96 TYR A C 1
ATOM 778 O O . TYR A 1 96 ? -7.578 -4.057 -6.950 1.00 92.38 96 TYR A O 1
ATOM 786 N N . PRO A 1 97 ? -7.997 -3.419 -4.828 1.00 89.94 97 PRO A N 1
ATOM 787 C CA . PRO A 1 97 ? -8.193 -4.780 -4.321 1.00 89.94 97 PRO A CA 1
ATOM 788 C C . PRO A 1 97 ? -9.512 -5.426 -4.773 1.00 89.94 97 PRO A C 1
ATOM 790 O O . PRO A 1 97 ? -9.623 -6.649 -4.735 1.00 89.94 97 PRO A O 1
ATOM 793 N N . ASP A 1 98 ? -10.495 -4.614 -5.175 1.00 89.25 98 ASP A N 1
ATOM 794 C CA . ASP A 1 98 ? -11.833 -5.039 -5.594 1.00 89.25 98 ASP A CA 1
ATOM 795 C C . ASP A 1 98 ? -12.470 -3.988 -6.529 1.00 89.25 98 ASP A C 1
ATOM 797 O O . ASP A 1 98 ? -11.926 -2.898 -6.749 1.00 89.25 98 ASP A O 1
ATOM 801 N N . ASN A 1 99 ? -13.639 -4.307 -7.078 1.00 88.88 99 ASN A N 1
ATOM 802 C CA . ASN A 1 99 ? -14.482 -3.410 -7.847 1.00 88.88 99 ASN A CA 1
ATOM 803 C C . ASN A 1 99 ? -15.011 -2.264 -6.980 1.00 88.88 99 ASN A C 1
ATOM 805 O O . ASN A 1 99 ? -15.463 -2.447 -5.852 1.00 88.88 99 ASN A O 1
ATOM 809 N N . GLY A 1 100 ? -15.035 -1.062 -7.545 1.00 90.94 100 GLY A N 1
ATOM 810 C CA . GLY A 1 100 ? -15.560 0.100 -6.847 1.00 90.94 100 GLY A CA 1
ATOM 811 C C . GLY A 1 100 ? -15.446 1.373 -7.665 1.00 90.94 100 GLY A C 1
ATOM 812 O O . GLY A 1 100 ? -15.130 1.358 -8.855 1.00 90.94 100 GLY A O 1
ATOM 813 N N . ARG A 1 101 ? -15.708 2.501 -7.006 1.00 95.50 101 ARG A N 1
ATOM 814 C CA . ARG A 1 101 ? -15.553 3.833 -7.586 1.00 95.50 101 ARG A CA 1
ATOM 815 C C . ARG A 1 101 ? -14.815 4.729 -6.608 1.00 95.50 101 ARG A C 1
ATOM 817 O O . ARG A 1 101 ? -15.167 4.784 -5.435 1.00 95.50 101 ARG A O 1
ATOM 824 N N . THR A 1 102 ? -13.840 5.481 -7.103 1.00 93.19 102 THR A N 1
ATOM 825 C CA . THR A 1 102 ? -13.175 6.522 -6.317 1.00 93.19 102 THR A CA 1
ATOM 826 C C . THR A 1 102 ? -14.177 7.614 -5.948 1.00 93.19 102 THR A C 1
ATOM 828 O O . THR A 1 102 ? -14.735 8.268 -6.828 1.00 93.19 102 THR A O 1
ATOM 831 N N . LEU A 1 103 ? -14.419 7.794 -4.648 1.00 91.75 103 LEU A N 1
ATOM 832 C CA . LEU A 1 103 ? -15.321 8.828 -4.126 1.00 91.75 103 LEU A CA 1
ATOM 833 C C . LEU A 1 103 ? -14.584 10.124 -3.765 1.00 91.75 103 LEU A C 1
ATOM 835 O O . LEU A 1 103 ? -15.183 11.193 -3.778 1.00 91.75 103 LEU A O 1
ATOM 839 N N . GLY A 1 104 ? -13.284 10.036 -3.483 1.00 88.56 104 GLY A N 1
ATOM 840 C CA . GLY A 1 104 ? -12.443 11.170 -3.126 1.00 88.56 104 GLY A CA 1
ATOM 841 C C . GLY A 1 104 ? -10.963 10.799 -3.134 1.00 88.56 104 GLY A C 1
ATOM 842 O O . GLY A 1 104 ? -10.606 9.623 -3.200 1.00 88.56 104 GLY A O 1
ATOM 843 N N . HIS A 1 105 ? -10.110 11.817 -3.094 1.00 89.31 105 HIS A N 1
ATOM 844 C CA . HIS A 1 105 ? -8.670 11.694 -2.895 1.00 89.31 105 HIS A CA 1
ATOM 845 C C . HIS A 1 105 ? -8.182 12.933 -2.145 1.00 89.31 105 HIS A C 1
ATOM 847 O O . HIS A 1 105 ? -8.745 14.014 -2.316 1.00 89.31 105 HIS A O 1
ATOM 853 N N . ASP A 1 106 ? -7.139 12.777 -1.339 1.00 85.31 106 ASP A N 1
ATOM 854 C CA . ASP A 1 106 ? -6.503 13.883 -0.630 1.00 85.31 106 ASP A CA 1
ATOM 855 C C . ASP A 1 106 ? -4.980 13.754 -0.738 1.00 85.31 106 ASP A C 1
ATOM 857 O O . ASP A 1 106 ? -4.442 12.653 -0.884 1.00 85.31 106 ASP A O 1
ATOM 861 N N . ARG A 1 107 ? -4.278 14.886 -0.684 1.00 86.81 107 ARG A N 1
ATOM 862 C CA . ARG A 1 107 ? -2.818 14.948 -0.647 1.00 86.81 107 ARG A CA 1
ATOM 863 C C . ARG A 1 107 ? -2.383 15.659 0.621 1.00 86.81 107 ARG A C 1
ATOM 865 O O . ARG A 1 107 ? -2.123 16.862 0.628 1.00 86.81 107 ARG A O 1
ATOM 872 N N . MET A 1 108 ? -2.212 14.876 1.674 1.00 79.81 108 MET A N 1
ATOM 873 C CA . MET A 1 108 ? -1.639 15.367 2.917 1.00 79.81 108 MET A CA 1
ATOM 874 C C . MET A 1 108 ? -0.135 15.570 2.733 1.00 79.81 108 MET A C 1
ATOM 876 O O . MET A 1 108 ? 0.606 14.649 2.388 1.00 79.81 108 MET A O 1
ATOM 880 N N . GLY A 1 109 ? 0.323 16.808 2.910 1.00 78.56 109 GLY A N 1
ATOM 881 C CA . GLY A 1 109 ? 1.749 17.082 3.052 1.00 78.56 109 GLY A CA 1
ATOM 882 C C . GLY A 1 109 ? 2.289 16.447 4.335 1.00 78.56 109 GLY A C 1
ATOM 883 O O . GLY A 1 109 ? 1.535 16.137 5.254 1.00 78.56 109 GLY A O 1
ATOM 884 N N . GLY A 1 110 ? 3.602 16.265 4.429 1.00 76.19 110 GLY A N 1
ATOM 885 C CA . GLY A 1 110 ? 4.183 15.694 5.635 1.00 76.19 110 GLY A CA 1
ATOM 886 C C . GLY A 1 110 ? 5.675 15.451 5.532 1.00 76.19 110 GLY A C 1
ATOM 887 O O . GLY A 1 110 ? 6.289 15.587 4.472 1.00 76.19 110 GLY A O 1
ATOM 888 N N . ARG A 1 111 ? 6.262 15.093 6.672 1.00 76.31 111 ARG A N 1
ATOM 889 C CA . ARG A 1 111 ? 7.662 14.691 6.759 1.00 76.31 111 ARG A CA 1
ATOM 890 C C . ARG A 1 111 ? 7.831 13.309 6.129 1.00 76.31 111 ARG A C 1
ATOM 892 O O . ARG A 1 111 ? 7.064 12.398 6.419 1.00 76.31 111 ARG A O 1
ATOM 899 N N . LEU A 1 112 ? 8.860 13.150 5.301 1.00 75.56 112 LEU A N 1
ATOM 900 C CA . LEU A 1 112 ? 9.271 11.841 4.805 1.00 75.56 112 LEU A CA 1
ATOM 901 C C . LEU A 1 112 ? 10.085 11.146 5.896 1.00 75.56 112 LEU A C 1
ATOM 903 O O . LEU A 1 112 ? 11.155 11.617 6.285 1.00 75.56 112 LEU A O 1
ATOM 907 N N . TRP A 1 113 ? 9.551 10.047 6.411 1.00 65.25 113 TRP A N 1
ATOM 908 C CA . TRP A 1 113 ? 10.214 9.229 7.416 1.00 65.25 113 TRP A CA 1
ATOM 909 C C . TRP A 1 113 ? 10.937 8.085 6.702 1.00 65.25 113 TRP A C 1
ATOM 911 O O . TRP A 1 113 ? 10.276 7.188 6.185 1.00 65.25 113 TRP A O 1
ATOM 921 N N . THR A 1 114 ? 12.271 8.067 6.717 1.00 58.97 114 THR A N 1
ATOM 922 C CA . THR A 1 114 ? 13.098 6.936 6.233 1.00 58.97 114 THR A CA 1
ATOM 923 C C . THR A 1 114 ? 13.229 5.857 7.278 1.00 58.97 114 THR A C 1
ATOM 925 O O . THR A 1 114 ? 13.448 6.245 8.448 1.00 58.97 114 THR A O 1
#